Protein AF-A0A4Y8BSD9-F1 (afdb_monomer_lite)

Radius of gyration: 24.15 Å; chains: 1; bounding box: 74×30×68 Å

Foldseek 3Di:
DDDDPPPVPVVPQLLVVVCVLCVQQADNVLSVVCSVLRSPDDPVLSVVLSVDDQQGLVVLVCQAPVCCVVLVLLHCSCVSLVVVVVNVVSVVVCVVVVVVLVCCVVVVVVDVDDPVSVVVSVVVSVVSVVVSVVVSVVSSVSSNVVNSVVSVVSSVVD

pLDDT: mean 84.83, std 15.0, range [38.53, 97.25]

Structure (mmCIF, N/CA/C/O backbone):
data_AF-A0A4Y8BSD9-F1
#
_entry.id   AF-A0A4Y8BSD9-F1
#
loop_
_atom_site.group_PDB
_atom_site.id
_atom_site.type_symbol
_atom_site.label_atom_id
_atom_site.label_alt_id
_atom_site.label_comp_id
_atom_site.label_asym_id
_atom_site.label_entity_id
_atom_site.label_seq_id
_atom_site.pdbx_PDB_ins_code
_atom_site.Cartn_x
_atom_site.Cartn_y
_atom_site.Cartn_z
_atom_site.occupancy
_atom_site.B_iso_or_equiv
_atom_site.auth_seq_id
_atom_site.auth_comp_id
_atom_site.auth_asym_id
_atom_site.auth_atom_id
_atom_site.pdbx_PDB_model_num
ATOM 1 N N . MET A 1 1 ? -47.670 -17.535 34.120 1.00 39.94 1 MET A N 1
ATOM 2 C CA . MET A 1 1 ? -47.357 -18.423 32.985 1.00 39.94 1 MET A CA 1
ATOM 3 C C . MET A 1 1 ? -46.158 -17.813 32.285 1.00 39.94 1 MET A C 1
ATOM 5 O O . MET A 1 1 ? -46.176 -16.619 32.028 1.00 39.94 1 MET A O 1
ATOM 9 N N . SER A 1 2 ? -45.101 -18.616 32.196 1.00 40.16 2 SER A N 1
ATOM 10 C CA . SER A 1 2 ? -43.730 -18.342 31.751 1.00 40.16 2 SER A CA 1
ATOM 11 C C . SER A 1 2 ? -43.532 -17.264 30.681 1.00 40.16 2 SER A C 1
ATOM 13 O O . SER A 1 2 ? -44.251 -17.232 29.687 1.00 40.16 2 SER A O 1
ATOM 15 N N . GLN A 1 3 ? -42.465 -16.481 30.877 1.00 47.44 3 GLN A N 1
ATOM 16 C CA . GLN A 1 3 ? -41.736 -15.721 29.860 1.00 47.44 3 GLN A CA 1
ATOM 17 C C . GLN A 1 3 ? -41.472 -16.573 28.611 1.00 47.44 3 GLN A C 1
ATOM 19 O O . GLN A 1 3 ? -41.098 -17.740 28.754 1.00 47.44 3 GLN A O 1
ATOM 24 N N . ASN A 1 4 ? -41.602 -15.975 27.422 1.00 42.53 4 ASN A N 1
ATOM 25 C CA . ASN A 1 4 ? -40.710 -16.256 26.294 1.00 42.53 4 ASN A CA 1
ATOM 26 C C . ASN A 1 4 ? -40.816 -15.150 25.229 1.00 42.53 4 ASN A C 1
ATOM 28 O O . ASN A 1 4 ? -41.191 -15.401 24.085 1.00 42.53 4 ASN A O 1
ATOM 32 N N . ASP A 1 5 ? -40.482 -13.914 25.608 1.00 43.06 5 ASP A N 1
ATOM 33 C CA . ASP A 1 5 ? -40.008 -12.941 24.621 1.00 43.06 5 ASP A CA 1
ATOM 34 C C . ASP A 1 5 ? -38.578 -13.349 24.255 1.00 43.06 5 ASP A C 1
ATOM 36 O O . ASP A 1 5 ? -37.593 -12.806 24.745 1.00 43.06 5 ASP A O 1
ATOM 40 N N . ASN A 1 6 ? -38.473 -14.363 23.395 1.00 43.88 6 ASN A N 1
ATOM 41 C CA . ASN A 1 6 ? -37.291 -14.581 22.574 1.00 43.88 6 ASN A C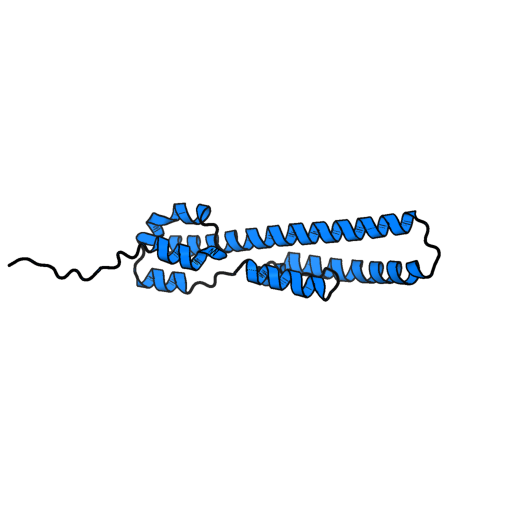A 1
ATOM 42 C C . ASN A 1 6 ? -37.274 -13.491 21.496 1.00 43.88 6 ASN A C 1
ATOM 44 O O . ASN A 1 6 ? -37.358 -13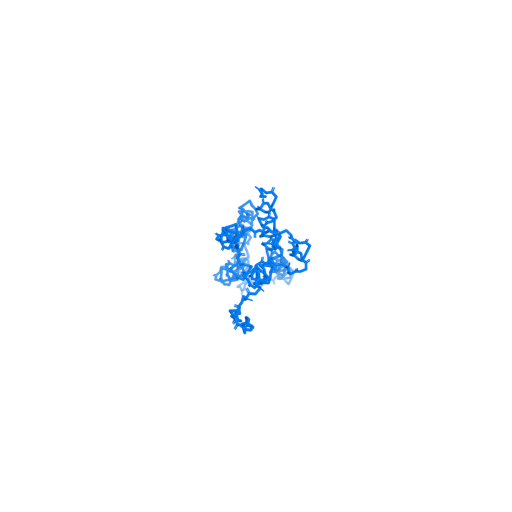.772 20.297 1.00 43.88 6 ASN A O 1
ATOM 48 N N . SER A 1 7 ? -37.145 -12.228 21.915 1.00 39.97 7 SER A N 1
ATOM 49 C CA . SER A 1 7 ? -36.387 -11.309 21.091 1.00 39.97 7 SER A CA 1
ATOM 50 C C . SER A 1 7 ? -35.024 -11.972 20.961 1.00 39.97 7 SER A C 1
ATOM 52 O O . SER A 1 7 ? -34.306 -12.177 21.937 1.00 39.97 7 SER A O 1
ATOM 54 N N . LEU A 1 8 ? -34.720 -12.424 19.750 1.00 38.53 8 LEU A N 1
ATOM 55 C CA . LEU A 1 8 ? -33.370 -12.747 19.340 1.00 38.53 8 LEU A CA 1
ATOM 56 C C . LEU A 1 8 ? -32.552 -11.478 19.589 1.00 38.53 8 LEU A C 1
ATOM 58 O O . LEU A 1 8 ? -32.410 -10.638 18.702 1.00 38.53 8 LEU A O 1
ATOM 62 N N . GLU A 1 9 ? -32.062 -11.295 20.817 1.00 40.34 9 GLU A N 1
ATOM 63 C CA . GLU A 1 9 ? -30.875 -10.509 21.061 1.00 40.34 9 GLU A CA 1
ATOM 64 C C . GLU A 1 9 ? -29.838 -11.182 20.186 1.00 40.34 9 GLU A C 1
ATOM 66 O O . GLU A 1 9 ? -29.287 -12.234 20.510 1.00 40.34 9 GLU A O 1
ATOM 71 N N . PHE A 1 10 ? -29.665 -10.620 18.993 1.00 41.75 10 PHE A N 1
ATOM 72 C CA . PHE A 1 10 ? -28.496 -10.839 18.184 1.00 41.75 10 PHE A CA 1
ATOM 73 C C . PHE A 1 10 ? -27.361 -10.434 19.115 1.00 41.75 10 PHE A C 1
ATOM 75 O O . PHE A 1 10 ? -27.081 -9.245 19.278 1.00 41.75 10 PHE A O 1
ATOM 82 N N . ASN A 1 11 ? -26.819 -11.411 19.845 1.00 48.75 11 ASN A N 1
ATOM 83 C CA . ASN A 1 11 ? -25.679 -11.249 20.721 1.00 48.75 11 ASN A CA 1
ATOM 84 C C . ASN A 1 11 ? -24.533 -10.956 19.767 1.00 48.75 11 ASN A C 1
ATOM 86 O O . ASN A 1 11 ? -23.888 -11.854 19.231 1.00 48.75 11 ASN A O 1
ATOM 90 N N . THR A 1 12 ? -24.461 -9.689 19.375 1.00 62.28 12 THR A N 1
ATOM 91 C CA . THR A 1 12 ? -23.616 -9.240 18.293 1.00 62.28 12 THR A CA 1
ATOM 92 C C . THR A 1 12 ? -22.254 -9.193 18.937 1.00 62.28 12 THR A C 1
ATOM 94 O O . THR A 1 12 ? -21.954 -8.249 19.665 1.00 62.28 12 THR A O 1
ATOM 97 N N . ASP A 1 13 ? -21.473 -10.253 18.752 1.00 87.38 13 ASP A N 1
ATOM 98 C CA . ASP A 1 13 ? -20.066 -10.243 19.112 1.00 87.38 13 ASP A CA 1
ATOM 99 C C . ASP A 1 13 ? -19.453 -9.076 18.318 1.00 87.38 13 ASP A C 1
ATOM 101 O O . ASP A 1 13 ? -19.325 -9.129 17.091 1.00 87.38 13 ASP A O 1
ATOM 105 N N . PHE A 1 14 ? -19.211 -7.941 18.986 1.00 92.44 14 PHE A N 1
ATOM 106 C CA . PHE A 1 14 ? -18.735 -6.726 18.324 1.00 92.44 14 PHE A CA 1
ATOM 107 C C . PHE A 1 14 ? -17.404 -6.980 17.626 1.00 92.44 14 PHE A C 1
ATOM 109 O O . PHE A 1 14 ? -17.121 -6.366 16.597 1.00 92.44 14 PHE A O 1
ATOM 116 N N . PHE A 1 15 ? -16.615 -7.921 18.139 1.00 94.00 15 PHE A N 1
ATOM 117 C CA . PHE A 1 15 ? -15.425 -8.407 17.475 1.00 94.00 15 PHE A CA 1
ATOM 118 C C . PHE A 1 15 ? -15.735 -8.987 16.099 1.00 94.00 15 PHE A C 1
ATOM 120 O O . PHE A 1 15 ? -15.063 -8.609 15.145 1.00 94.00 15 PHE A O 1
ATOM 127 N N . ASP A 1 16 ? -16.755 -9.834 15.962 1.00 93.44 16 ASP A N 1
ATOM 128 C CA . ASP A 1 16 ? -17.118 -10.431 14.673 1.00 93.44 16 ASP A CA 1
ATOM 129 C C . ASP A 1 16 ? -17.581 -9.356 13.684 1.00 93.44 16 ASP A C 1
ATOM 131 O O . ASP A 1 16 ? -17.174 -9.357 12.520 1.00 93.44 16 ASP A O 1
ATOM 135 N N . LEU A 1 17 ? -18.353 -8.372 14.156 1.00 93.69 17 LEU A N 1
ATOM 136 C CA . LEU A 1 17 ? -18.757 -7.221 13.346 1.00 93.69 17 LEU A CA 1
ATOM 137 C C . LEU A 1 17 ? -17.540 -6.431 12.835 1.00 93.69 17 LEU A C 1
ATOM 139 O O . LEU A 1 17 ? -17.442 -6.126 11.643 1.00 93.69 17 LEU A O 1
ATOM 143 N N . VAL A 1 18 ? -16.596 -6.112 13.724 1.00 94.38 18 VAL A N 1
ATOM 144 C CA . VAL A 1 18 ? -15.369 -5.384 13.370 1.00 94.38 18 VAL A CA 1
ATOM 145 C C . VAL A 1 18 ? -14.469 -6.228 12.466 1.00 94.38 18 VAL A C 1
ATOM 147 O O . VAL A 1 18 ? -13.898 -5.698 11.512 1.00 94.38 18 VAL A O 1
ATOM 150 N N . ALA A 1 19 ? -14.367 -7.534 12.708 1.00 94.25 19 ALA A N 1
ATOM 151 C CA . ALA A 1 19 ? -13.589 -8.463 11.897 1.00 94.25 19 ALA A CA 1
ATOM 152 C C . ALA A 1 19 ? -14.130 -8.538 10.466 1.00 94.25 19 ALA A C 1
ATOM 154 O O . ALA A 1 19 ? -13.352 -8.429 9.521 1.00 94.25 19 ALA A O 1
ATOM 155 N N . VAL A 1 20 ? -15.452 -8.624 10.285 1.00 93.69 20 VAL A N 1
ATOM 156 C CA . VAL A 1 20 ? -16.086 -8.580 8.958 1.00 93.69 20 VAL A CA 1
ATOM 157 C C . VAL A 1 20 ? -15.846 -7.228 8.283 1.00 93.69 20 VAL A C 1
ATOM 159 O O . VAL A 1 20 ? -15.448 -7.178 7.121 1.00 93.69 20 VAL A O 1
ATOM 162 N N . PHE A 1 21 ? -16.013 -6.120 9.009 1.00 94.12 21 PHE A N 1
ATOM 163 C CA . PHE A 1 21 ? -15.811 -4.772 8.465 1.00 94.12 21 PHE A CA 1
ATOM 164 C C . PHE A 1 21 ? -14.356 -4.471 8.056 1.00 94.12 21 PHE A C 1
ATOM 166 O O . PHE A 1 21 ? -14.101 -3.628 7.181 1.00 94.12 21 PHE A O 1
ATOM 173 N N . THR A 1 22 ? -13.393 -5.129 8.705 1.00 95.25 22 THR A N 1
ATOM 174 C CA . THR A 1 22 ? -11.952 -4.921 8.501 1.00 95.25 22 THR A CA 1
ATOM 175 C C . THR A 1 22 ? -11.253 -6.090 7.811 1.00 95.25 22 THR A C 1
ATOM 177 O O . THR A 1 22 ? -10.035 -6.037 7.654 1.00 95.25 22 THR A O 1
ATOM 180 N N . TYR A 1 23 ? -11.994 -7.097 7.339 1.00 93.19 23 TYR A N 1
ATOM 181 C CA . TYR A 1 23 ? -11.459 -8.344 6.781 1.00 93.19 23 TYR A CA 1
ATOM 182 C C . TYR A 1 23 ? -10.402 -8.128 5.685 1.00 93.19 23 TYR A C 1
ATOM 184 O O . TYR A 1 23 ? -9.341 -8.752 5.679 1.00 93.19 23 TYR A O 1
ATOM 192 N N . ASP A 1 24 ? -10.656 -7.200 4.764 1.00 94.06 24 ASP A N 1
ATOM 193 C CA . ASP A 1 24 ? -9.744 -6.860 3.673 1.00 94.06 24 ASP A CA 1
ATOM 194 C C . ASP A 1 24 ? -8.683 -5.817 4.072 1.00 94.06 24 ASP A C 1
ATOM 196 O O . ASP A 1 24 ? -7.714 -5.600 3.342 1.00 94.06 24 ASP A O 1
ATOM 200 N N . LYS A 1 25 ? -8.830 -5.186 5.242 1.00 95.25 25 LYS A N 1
ATOM 201 C CA . LYS A 1 25 ? -8.075 -3.999 5.680 1.00 95.25 25 LYS A CA 1
ATOM 202 C C . LYS A 1 25 ? -7.066 -4.289 6.784 1.00 95.25 25 LYS A C 1
ATOM 204 O O . LYS A 1 25 ? -6.094 -3.546 6.893 1.00 95.25 25 LYS A O 1
ATOM 209 N N . ILE A 1 26 ? -7.282 -5.320 7.595 1.00 95.81 26 ILE A N 1
ATOM 210 C CA . ILE A 1 26 ? -6.449 -5.716 8.739 1.00 95.81 26 ILE A CA 1
ATOM 211 C C . ILE A 1 26 ? -6.176 -7.224 8.641 1.00 95.81 26 ILE A C 1
ATOM 213 O O . ILE A 1 26 ? -6.929 -7.970 8.023 1.00 95.81 26 ILE A O 1
ATOM 217 N N . ASP A 1 27 ? -5.050 -7.686 9.183 1.00 93.25 27 ASP A N 1
ATOM 218 C CA . ASP A 1 27 ? -4.808 -9.122 9.343 1.00 93.25 27 ASP A CA 1
ATOM 219 C C . ASP A 1 27 ? -5.583 -9.639 10.561 1.00 93.25 27 ASP A C 1
ATOM 221 O O . ASP A 1 27 ? -5.378 -9.157 11.677 1.00 93.25 27 ASP A O 1
ATOM 225 N N . PHE A 1 28 ? -6.461 -10.619 10.348 1.00 89.81 28 PHE A N 1
ATOM 226 C CA . PHE A 1 28 ? -7.293 -11.199 11.400 1.00 89.81 28 PHE A CA 1
ATOM 227 C C . PHE A 1 28 ? -6.471 -11.712 12.591 1.00 89.81 28 PHE A C 1
ATOM 229 O O . PHE A 1 28 ? -6.853 -11.499 13.742 1.00 89.81 28 PHE A O 1
ATOM 236 N N . ASN A 1 29 ? -5.302 -12.308 12.337 1.00 92.25 29 ASN A N 1
ATOM 237 C CA . ASN A 1 29 ? -4.434 -12.823 13.398 1.00 92.25 29 ASN A CA 1
ATOM 238 C C . ASN A 1 29 ? -3.900 -11.699 14.293 1.00 92.25 29 ASN A C 1
ATOM 240 O O . ASN A 1 29 ? -3.686 -11.899 15.485 1.00 92.25 29 ASN A O 1
ATOM 244 N N . LEU A 1 30 ? -3.704 -10.509 13.720 1.00 92.75 30 LEU A N 1
ATOM 245 C CA . LEU A 1 30 ? -3.258 -9.329 14.455 1.00 92.75 30 LEU A CA 1
ATOM 246 C C . LEU A 1 30 ? -4.414 -8.600 15.155 1.00 92.75 30 LEU A C 1
ATOM 248 O O . LEU A 1 30 ? -4.172 -7.851 16.097 1.00 92.75 30 LEU A O 1
ATOM 252 N N . LEU A 1 31 ? -5.655 -8.812 14.709 1.00 94.00 31 LEU A N 1
ATOM 253 C CA . LEU A 1 31 ? -6.858 -8.263 15.335 1.00 94.00 31 LEU A CA 1
ATOM 254 C C . LEU A 1 31 ? -7.283 -9.071 16.570 1.00 94.00 31 LEU A C 1
ATOM 256 O O . LEU A 1 31 ? -7.741 -8.493 17.554 1.00 94.00 31 LEU A O 1
ATOM 260 N N . PHE A 1 32 ? -7.108 -10.396 16.535 1.00 91.88 32 PHE A N 1
ATOM 261 C CA . PHE A 1 32 ? -7.561 -11.327 17.575 1.00 91.88 32 PHE A CA 1
ATOM 262 C C . PHE A 1 32 ? -7.164 -10.956 19.020 1.00 91.88 32 PHE A C 1
ATOM 264 O O . PHE A 1 32 ? -8.026 -11.044 19.898 1.00 91.88 32 PHE A O 1
ATOM 271 N N . PRO A 1 33 ? -5.937 -10.469 19.309 1.00 94.31 33 PRO A N 1
ATOM 272 C CA . PRO A 1 33 ? -5.550 -10.051 20.660 1.00 94.31 33 PRO A CA 1
ATOM 273 C C . PRO A 1 33 ? -6.443 -8.957 21.267 1.00 94.31 33 PRO A C 1
ATOM 275 O O . PRO A 1 33 ? -6.543 -8.847 22.487 1.00 94.31 33 PRO A O 1
ATOM 278 N N . TYR A 1 34 ? -7.125 -8.169 20.432 1.00 94.75 34 TYR A N 1
ATOM 279 C CA . TYR A 1 34 ? -7.982 -7.061 20.855 1.00 94.75 34 TYR A CA 1
ATOM 280 C C . TYR A 1 34 ? -9.453 -7.461 21.033 1.00 94.75 34 TYR A C 1
ATOM 282 O O . TYR A 1 34 ? -10.283 -6.600 21.327 1.00 94.75 34 TYR A O 1
ATOM 290 N N . LYS A 1 35 ? -9.794 -8.755 20.912 1.00 93.94 35 LYS A N 1
ATOM 291 C CA . LYS A 1 35 ? -11.176 -9.255 21.011 1.00 93.94 35 LYS A CA 1
ATOM 292 C C . LYS A 1 35 ? -11.911 -8.756 22.255 1.00 93.94 35 LYS A C 1
ATOM 294 O O . LYS A 1 35 ? -13.000 -8.199 22.149 1.00 93.94 35 LYS A O 1
ATOM 299 N N . PHE A 1 36 ? -11.303 -8.915 23.428 1.00 92.62 36 PHE A N 1
ATOM 300 C CA . PHE A 1 36 ? -11.929 -8.513 24.689 1.00 92.62 36 PHE A CA 1
ATOM 301 C C . PHE A 1 36 ? -12.136 -6.999 24.791 1.00 92.62 36 PHE A C 1
ATOM 303 O O . PHE A 1 36 ? -13.177 -6.565 25.274 1.00 92.62 36 PHE A O 1
ATOM 310 N N . GLN A 1 37 ? -11.184 -6.200 24.298 1.00 94.19 37 GLN A N 1
ATOM 311 C CA . GLN A 1 37 ? -11.299 -4.739 24.307 1.00 94.19 37 GLN A CA 1
ATOM 312 C C . GLN A 1 37 ? -12.427 -4.270 23.386 1.00 94.19 37 GLN A C 1
ATOM 314 O O . GLN A 1 37 ? -13.218 -3.422 23.779 1.00 94.19 37 GLN A O 1
ATOM 319 N N . ILE A 1 38 ? -12.542 -4.864 22.194 1.00 93.94 38 ILE A N 1
ATOM 320 C CA . ILE A 1 38 ? -13.602 -4.541 21.231 1.00 93.94 38 ILE A CA 1
ATOM 321 C C . ILE A 1 38 ? -14.980 -4.909 21.796 1.00 93.94 38 ILE A C 1
ATOM 323 O O . ILE A 1 38 ? -15.907 -4.108 21.712 1.00 93.94 38 ILE A O 1
ATOM 327 N N . ASN A 1 39 ? -15.112 -6.075 22.429 1.00 94.06 39 ASN A N 1
ATOM 328 C CA . ASN A 1 39 ? -16.382 -6.516 23.015 1.00 94.06 39 ASN A CA 1
ATOM 329 C C . ASN A 1 39 ? -16.791 -5.744 24.270 1.00 94.06 39 ASN A C 1
ATOM 331 O O . ASN A 1 39 ? -17.973 -5.705 24.599 1.00 94.06 39 ASN A O 1
ATOM 335 N N . ALA A 1 40 ? -15.839 -5.111 24.954 1.00 92.50 40 ALA A N 1
ATOM 336 C CA . ALA A 1 40 ? -16.117 -4.236 26.086 1.00 92.50 40 ALA A CA 1
ATOM 337 C C . ALA A 1 40 ? -16.584 -2.826 25.667 1.00 92.50 40 ALA A C 1
ATOM 339 O O . ALA A 1 40 ? -16.994 -2.040 26.523 1.00 92.50 40 ALA A O 1
ATOM 340 N N . LEU A 1 41 ? -16.525 -2.473 24.375 1.00 92.38 41 LEU A N 1
ATOM 341 C CA . LEU A 1 41 ? -16.949 -1.156 23.896 1.00 92.38 41 LEU A CA 1
ATOM 342 C C . LEU A 1 41 ? -18.469 -0.972 23.981 1.00 92.38 41 LEU A C 1
ATOM 344 O O . LEU A 1 41 ? -19.256 -1.885 23.744 1.00 92.38 41 LEU A O 1
ATOM 348 N N . SER A 1 42 ? -18.899 0.267 24.232 1.00 92.69 42 SER A N 1
ATOM 349 C CA . SER A 1 42 ? -20.305 0.644 24.086 1.00 92.69 42 SER A CA 1
ATOM 350 C C . SER A 1 42 ? -20.716 0.700 22.607 1.00 92.69 42 SER A C 1
ATOM 352 O O . SER A 1 42 ? -19.892 0.961 21.726 1.00 92.69 42 SER A O 1
ATOM 354 N N . LYS A 1 43 ? -22.018 0.542 22.327 1.00 91.75 43 LYS A N 1
ATOM 355 C CA . LYS A 1 43 ? -22.589 0.651 20.966 1.00 91.75 43 LYS A CA 1
ATOM 356 C C . LYS A 1 43 ? -22.179 1.948 20.253 1.00 91.75 43 LYS A C 1
ATOM 358 O O . LYS A 1 43 ? -21.862 1.940 19.067 1.00 91.75 43 LYS A O 1
ATOM 363 N N . GLU A 1 44 ? -22.137 3.062 20.982 1.00 92.88 44 GLU A N 1
ATOM 364 C CA . GLU A 1 44 ? -21.714 4.361 20.448 1.00 92.88 44 GLU A CA 1
ATOM 365 C C . GLU A 1 44 ? -20.242 4.364 20.018 1.00 92.88 44 GLU A C 1
ATOM 367 O O . GLU A 1 44 ? -19.912 4.877 18.946 1.00 92.88 44 GLU A O 1
ATOM 372 N N . LYS A 1 45 ? -19.352 3.769 20.826 1.00 93.50 45 LYS A N 1
ATOM 373 C CA . LYS A 1 45 ? -17.924 3.657 20.502 1.00 93.50 45 LYS A CA 1
ATOM 374 C C . LYS A 1 45 ? -17.697 2.722 19.314 1.00 93.50 45 LYS A C 1
ATOM 376 O O . LYS A 1 45 ? -16.891 3.054 18.451 1.00 93.50 45 LYS A O 1
ATOM 381 N N . ILE A 1 46 ? -18.445 1.622 19.212 1.00 94.06 46 ILE A N 1
ATOM 382 C CA . ILE A 1 46 ? -18.410 0.739 18.036 1.00 94.06 46 ILE A CA 1
ATOM 383 C C . ILE A 1 46 ? -18.794 1.495 16.768 1.00 94.06 46 ILE A C 1
ATOM 385 O O . ILE A 1 46 ? -18.056 1.448 15.788 1.00 94.06 46 ILE A O 1
ATOM 389 N N . ASN A 1 47 ? -19.879 2.270 16.793 1.00 93.31 47 ASN A N 1
ATOM 390 C CA . ASN A 1 47 ? -20.265 3.074 15.634 1.00 93.31 47 ASN A CA 1
ATOM 391 C C . ASN A 1 47 ? -19.162 4.064 15.232 1.00 93.31 47 ASN A C 1
ATOM 393 O O . ASN A 1 47 ? -18.879 4.216 14.048 1.00 93.31 47 ASN A O 1
ATOM 397 N N . ARG A 1 48 ? -18.481 4.695 16.199 1.00 94.75 48 ARG A N 1
ATOM 398 C CA . ARG A 1 48 ? -17.330 5.573 15.915 1.00 94.75 48 ARG A CA 1
ATOM 399 C C . ARG A 1 48 ? -16.143 4.815 15.322 1.00 94.75 48 ARG A C 1
ATOM 401 O O . ARG A 1 48 ? -15.507 5.331 14.409 1.00 94.75 48 ARG A O 1
ATOM 408 N N . LEU A 1 49 ? -15.867 3.601 15.799 1.00 94.94 49 LEU A N 1
ATOM 409 C CA . LEU A 1 49 ? -14.817 2.736 15.258 1.00 94.94 49 LEU A CA 1
ATOM 410 C C . LEU A 1 49 ? -15.103 2.372 13.796 1.00 94.94 49 LEU A C 1
ATOM 412 O O . LEU A 1 49 ? -14.212 2.462 12.956 1.00 94.94 49 LEU A O 1
ATOM 416 N N . LEU A 1 50 ? -16.350 2.021 13.472 1.00 93.31 50 LEU A N 1
ATOM 417 C CA . LEU A 1 50 ? -16.774 1.697 12.103 1.00 93.31 50 LEU A CA 1
ATOM 418 C C . LEU A 1 50 ? -16.713 2.906 11.152 1.00 93.31 50 LEU A C 1
ATOM 420 O O . LEU A 1 50 ? -16.629 2.728 9.939 1.00 93.31 50 LEU A O 1
ATOM 424 N N . LEU A 1 51 ? -16.716 4.128 11.688 1.00 94.75 51 LEU A N 1
ATOM 425 C CA . LEU A 1 51 ? -16.536 5.366 10.925 1.00 94.75 51 LEU A CA 1
ATOM 426 C C . LEU A 1 51 ? -15.060 5.750 10.719 1.00 94.75 51 LEU A C 1
ATOM 428 O O . LEU A 1 51 ? -14.784 6.726 10.019 1.00 94.75 51 LEU A O 1
ATOM 432 N N . LEU A 1 52 ? -14.103 5.016 11.302 1.00 94.56 52 LEU A N 1
ATOM 433 C CA . LEU A 1 52 ? -12.683 5.272 11.070 1.00 94.56 52 LEU A CA 1
ATOM 434 C C . LEU A 1 52 ? -12.312 5.026 9.603 1.00 94.56 52 LEU A C 1
ATOM 436 O O . LEU A 1 52 ? -12.679 4.022 8.990 1.00 94.56 52 LEU A O 1
ATOM 440 N N . ASP A 1 53 ? -11.500 5.932 9.061 1.00 93.38 53 ASP A N 1
ATOM 441 C CA . ASP A 1 53 ? -10.984 5.824 7.700 1.00 93.38 53 ASP A CA 1
ATOM 442 C C . ASP A 1 53 ? -9.860 4.777 7.621 1.00 93.38 53 ASP A C 1
ATOM 444 O O . ASP A 1 53 ? -8.666 5.070 7.793 1.00 93.38 53 ASP A O 1
ATOM 448 N N . PHE A 1 54 ? -10.255 3.524 7.399 1.00 95.25 54 PHE A N 1
ATOM 449 C CA . PHE A 1 54 ? -9.350 2.420 7.104 1.00 95.25 54 PHE A CA 1
ATOM 450 C C . PHE A 1 54 ? -9.073 2.339 5.604 1.00 95.25 54 PHE A C 1
ATOM 452 O O . PHE A 1 54 ? -9.982 2.202 4.782 1.00 95.25 54 PHE A O 1
ATOM 459 N N . LYS A 1 55 ? -7.790 2.356 5.241 1.00 95.44 55 LYS A N 1
ATOM 460 C CA . LYS A 1 55 ? -7.365 2.237 3.843 1.00 95.44 55 LYS A CA 1
ATOM 461 C C . LYS A 1 55 ? -7.471 0.789 3.377 1.00 95.44 55 LYS A C 1
ATOM 463 O O . LYS A 1 55 ? -7.195 -0.127 4.142 1.00 95.44 55 LYS A O 1
ATOM 468 N N . THR A 1 56 ? -7.795 0.565 2.110 1.00 95.12 56 THR A N 1
ATOM 469 C CA . THR A 1 56 ? -7.878 -0.795 1.561 1.00 95.12 56 THR A CA 1
ATOM 470 C C . THR A 1 56 ? -6.592 -1.136 0.797 1.00 95.12 56 THR A C 1
ATOM 472 O O . THR A 1 56 ? -6.260 -0.421 -0.153 1.00 95.12 56 THR A O 1
ATOM 475 N N . PRO A 1 57 ? -5.886 -2.233 1.131 1.00 95.25 57 PRO A N 1
ATOM 476 C CA . PRO A 1 57 ? -4.719 -2.704 0.381 1.00 95.25 57 PRO A CA 1
ATOM 477 C C . PRO A 1 57 ? -4.995 -2.909 -1.116 1.00 95.25 57 PRO A C 1
ATOM 479 O O . PRO A 1 57 ? -4.190 -2.504 -1.949 1.00 95.25 57 PRO A O 1
ATOM 482 N N . LEU A 1 58 ? -6.174 -3.433 -1.476 1.00 94.69 58 LEU A N 1
ATOM 483 C CA . LEU A 1 58 ? -6.595 -3.588 -2.873 1.00 94.69 58 LEU A CA 1
ATOM 484 C C . LEU A 1 58 ? -6.667 -2.253 -3.626 1.00 94.69 58 LEU A C 1
ATOM 486 O O . LEU A 1 58 ? -6.232 -2.171 -4.770 1.00 94.69 58 LEU A O 1
ATOM 490 N N . LYS A 1 59 ? -7.166 -1.184 -2.990 1.00 94.38 59 LYS A N 1
ATOM 491 C CA . LYS A 1 59 ? -7.163 0.148 -3.613 1.00 94.38 59 LYS A CA 1
ATOM 492 C C . LYS A 1 59 ? -5.727 0.594 -3.877 1.00 94.38 59 LYS A C 1
ATOM 494 O O . LYS A 1 59 ? -5.436 1.024 -4.985 1.00 94.38 59 LYS A O 1
ATOM 499 N N . ALA A 1 60 ? -4.826 0.430 -2.909 1.00 94.44 60 ALA A N 1
ATOM 500 C CA . ALA A 1 60 ? -3.407 0.749 -3.087 1.00 94.44 60 ALA A CA 1
ATOM 501 C C . ALA A 1 60 ? -2.775 -0.018 -4.251 1.00 94.44 60 ALA A C 1
ATOM 503 O O . ALA A 1 60 ? -2.024 0.554 -5.031 1.00 94.44 60 ALA A O 1
ATOM 504 N N . PHE A 1 61 ? -3.126 -1.296 -4.385 1.00 94.38 61 PHE A N 1
ATOM 505 C CA . PHE A 1 61 ? -2.679 -2.147 -5.477 1.00 94.38 61 PHE A CA 1
ATOM 506 C C . PHE A 1 61 ? -3.167 -1.644 -6.842 1.00 94.38 61 PHE A C 1
ATOM 508 O O . PHE A 1 61 ? -2.367 -1.534 -7.766 1.00 94.38 61 PHE A O 1
ATOM 515 N N . VAL A 1 62 ? -4.439 -1.245 -6.962 1.00 94.69 62 VAL A N 1
ATOM 516 C CA . VAL A 1 62 ? -4.981 -0.633 -8.192 1.00 94.69 62 VAL A CA 1
ATOM 517 C C . VAL A 1 62 ? -4.275 0.690 -8.512 1.00 94.69 62 VAL A C 1
ATOM 519 O O . VAL A 1 62 ? -3.862 0.903 -9.652 1.00 94.69 62 VAL A O 1
ATOM 522 N N . TRP A 1 63 ? -4.058 1.541 -7.501 1.00 92.31 63 TRP A N 1
ATOM 523 C CA . TRP A 1 63 ? -3.261 2.773 -7.611 1.00 92.31 63 TRP A CA 1
ATOM 524 C C . TRP A 1 63 ? -1.790 2.513 -7.961 1.00 92.31 63 TRP A C 1
ATOM 526 O O . TRP A 1 63 ? -1.095 3.403 -8.440 1.00 92.31 63 TRP A O 1
ATOM 536 N N . GLY A 1 64 ? -1.302 1.302 -7.731 1.00 92.75 64 GLY A N 1
ATOM 537 C CA . GLY A 1 64 ? 0.026 0.863 -8.113 1.00 92.75 64 GLY A CA 1
ATOM 538 C C . GLY A 1 64 ? 0.104 0.390 -9.559 1.00 92.75 64 GLY A C 1
ATOM 539 O O . GLY A 1 64 ? 0.875 0.930 -10.349 1.00 92.75 64 GLY A O 1
ATOM 540 N N . ILE A 1 65 ? -0.702 -0.618 -9.896 1.00 92.44 65 ILE A N 1
ATOM 541 C CA . ILE A 1 65 ? -0.629 -1.336 -11.172 1.00 92.44 65 ILE A CA 1
ATOM 542 C C . ILE A 1 65 ? -1.116 -0.500 -12.345 1.00 92.44 65 ILE A C 1
ATOM 544 O O . ILE A 1 65 ? -0.465 -0.511 -13.386 1.00 92.44 65 ILE A O 1
ATOM 548 N N . VAL A 1 66 ? -2.242 0.209 -12.211 1.00 93.38 66 VAL A N 1
ATOM 549 C CA . VAL A 1 66 ? -2.815 0.940 -13.352 1.00 93.38 66 VAL A CA 1
ATOM 550 C C . VAL A 1 66 ? -1.839 2.011 -13.856 1.00 93.38 66 VAL A C 1
ATOM 552 O O . VAL A 1 66 ? -1.543 2.014 -15.052 1.00 93.38 66 VAL A O 1
ATOM 555 N N . PRO A 1 67 ? -1.244 2.856 -12.990 1.00 91.12 67 PRO A N 1
ATOM 556 C CA . PRO A 1 67 ? -0.195 3.774 -13.422 1.00 91.12 67 PRO A CA 1
ATOM 557 C C . PRO A 1 67 ? 1.054 3.049 -13.924 1.00 91.12 67 PRO A C 1
ATOM 559 O O . PRO A 1 67 ? 1.595 3.442 -14.952 1.00 91.12 67 PRO A O 1
ATOM 562 N N . ALA A 1 68 ? 1.475 1.958 -13.273 1.00 90.06 68 ALA A N 1
ATOM 563 C CA . ALA A 1 68 ? 2.674 1.235 -13.693 1.00 90.06 68 ALA A CA 1
ATOM 564 C C . ALA A 1 68 ? 2.528 0.657 -15.106 1.00 90.06 68 ALA A C 1
ATOM 566 O O . ALA A 1 68 ? 3.493 0.645 -15.866 1.00 90.06 68 ALA A O 1
ATOM 567 N N . PHE A 1 69 ? 1.326 0.226 -15.483 1.00 87.88 69 PHE A N 1
ATOM 568 C CA . PHE A 1 69 ? 1.033 -0.234 -16.834 1.00 87.88 69 PHE A CA 1
ATOM 569 C C . PHE A 1 69 ? 1.033 0.916 -17.854 1.00 87.88 69 PHE A C 1
ATOM 571 O O . PHE A 1 69 ? 1.624 0.783 -18.921 1.00 87.88 69 PHE A O 1
ATOM 578 N N . LEU A 1 70 ? 0.416 2.056 -17.525 1.00 89.50 70 LEU A N 1
ATOM 579 C CA . LEU A 1 70 ? 0.308 3.210 -18.433 1.00 89.50 70 LEU A CA 1
ATOM 580 C C . LEU A 1 70 ? 1.626 3.980 -18.609 1.00 89.50 70 LEU A C 1
ATOM 582 O O . LEU A 1 70 ? 1.858 4.584 -19.652 1.00 89.50 70 LEU A O 1
ATOM 586 N N . PHE A 1 71 ? 2.484 3.963 -17.591 1.00 88.31 71 PHE A N 1
ATOM 587 C CA . PHE A 1 71 ? 3.694 4.777 -17.498 1.00 88.31 71 PHE A CA 1
ATOM 588 C C . PHE A 1 71 ? 4.937 3.910 -17.257 1.00 88.31 71 PHE A C 1
ATOM 590 O O . PHE A 1 71 ? 5.791 4.261 -16.449 1.00 88.31 71 PHE A O 1
ATOM 597 N N . PHE A 1 72 ? 5.041 2.753 -17.917 1.00 83.69 72 PHE A N 1
ATOM 598 C CA . PHE A 1 72 ? 6.264 1.933 -17.959 1.00 83.69 72 PHE A CA 1
ATOM 599 C C . PHE A 1 72 ? 6.947 1.739 -16.588 1.00 83.69 72 PHE A C 1
ATOM 601 O O . PHE A 1 72 ? 8.127 2.038 -16.403 1.00 83.69 72 PHE A O 1
ATOM 608 N N . GLY A 1 73 ? 6.188 1.282 -15.594 1.00 83.00 73 GLY A N 1
ATOM 609 C CA . GLY A 1 73 ? 6.686 0.982 -14.251 1.00 83.00 73 GLY A CA 1
ATOM 610 C C . GLY A 1 73 ? 6.567 2.109 -13.219 1.00 83.00 73 GLY A C 1
ATOM 611 O O . GLY A 1 73 ? 7.018 1.916 -12.090 1.00 83.00 73 GLY A O 1
ATOM 612 N N . LEU A 1 74 ? 5.954 3.255 -13.539 1.00 89.38 74 LEU A N 1
ATOM 613 C CA . LEU A 1 74 ? 5.651 4.283 -12.535 1.00 89.38 74 LEU A CA 1
ATOM 614 C C . LEU A 1 74 ? 4.444 3.880 -11.680 1.00 89.38 74 LEU A C 1
ATOM 616 O O . LEU A 1 74 ? 3.310 3.936 -12.142 1.00 89.38 74 LEU A O 1
ATOM 620 N N . SER A 1 75 ? 4.662 3.526 -10.415 1.00 90.44 75 SER A N 1
ATOM 621 C CA . SER A 1 75 ? 3.588 3.152 -9.490 1.00 90.44 75 SER A CA 1
ATOM 622 C C . SER A 1 75 ? 3.226 4.288 -8.519 1.00 90.44 75 SER A C 1
ATOM 624 O O . SER A 1 75 ? 4.101 5.025 -8.061 1.00 90.44 75 SER A O 1
ATOM 626 N N . LEU A 1 76 ? 1.935 4.441 -8.182 1.00 91.25 76 LEU A N 1
ATOM 627 C CA . LEU A 1 76 ? 1.444 5.476 -7.246 1.00 91.25 76 LEU A CA 1
ATOM 628 C C . LEU A 1 76 ? 0.917 4.903 -5.915 1.00 91.25 76 LEU A C 1
ATOM 630 O O . LEU A 1 76 ? 0.314 5.612 -5.105 1.00 91.25 76 LEU A O 1
ATOM 634 N N . ASP A 1 77 ? 1.179 3.627 -5.645 1.00 92.38 77 ASP A N 1
ATOM 635 C CA . ASP A 1 77 ? 0.749 2.889 -4.451 1.00 92.38 77 ASP A CA 1
ATOM 636 C C . ASP A 1 77 ? 1.236 3.530 -3.134 1.00 92.38 77 ASP A C 1
ATOM 638 O O . ASP A 1 77 ? 0.486 3.605 -2.154 1.00 92.38 77 ASP A O 1
ATOM 642 N N . ARG A 1 78 ? 2.453 4.092 -3.117 1.00 91.81 78 ARG A N 1
ATOM 643 C CA . ARG A 1 78 ? 3.020 4.806 -1.955 1.00 91.81 78 ARG A CA 1
ATOM 644 C C . ARG A 1 78 ? 2.269 6.091 -1.613 1.00 91.81 78 ARG A C 1
ATOM 646 O O . ARG A 1 78 ? 2.057 6.380 -0.431 1.00 91.81 78 ARG A O 1
ATOM 653 N N . PHE A 1 79 ? 1.801 6.823 -2.624 1.00 92.38 79 PHE A N 1
ATOM 654 C CA . PHE A 1 79 ? 0.988 8.021 -2.415 1.00 92.38 79 PHE A CA 1
ATOM 655 C C . PHE A 1 79 ? -0.365 7.666 -1.800 1.00 92.38 79 PHE A C 1
ATOM 657 O O . PHE A 1 79 ? -0.790 8.327 -0.852 1.00 92.38 79 PHE A O 1
ATOM 664 N N . TYR A 1 80 ? -0.993 6.572 -2.252 1.00 92.88 80 TYR A N 1
ATOM 665 C CA . TYR A 1 80 ? -2.222 6.070 -1.635 1.00 92.88 80 TYR A CA 1
ATOM 666 C C . TYR A 1 80 ? -1.998 5.671 -0.172 1.00 92.88 80 TYR A C 1
ATOM 668 O O . TYR A 1 80 ? -2.761 6.081 0.710 1.00 92.88 80 TYR A O 1
ATOM 676 N N . LYS A 1 81 ? -0.925 4.920 0.124 1.00 93.44 81 LYS A N 1
ATOM 677 C CA . LYS A 1 81 ? -0.558 4.577 1.508 1.00 93.44 81 LYS A CA 1
ATOM 678 C C . LYS A 1 81 ? -0.339 5.830 2.366 1.00 93.44 81 LYS A C 1
ATOM 680 O O . LYS A 1 81 ? -0.769 5.857 3.517 1.00 93.44 81 LYS A O 1
ATOM 685 N N . GLY A 1 82 ? 0.196 6.903 1.785 1.00 91.62 82 GLY A N 1
ATOM 686 C CA . GLY A 1 82 ? 0.496 8.173 2.458 1.00 91.62 82 GLY A CA 1
ATOM 687 C C . GLY A 1 82 ? 1.982 8.357 2.780 1.00 91.62 82 GLY A C 1
ATOM 688 O O . GLY A 1 82 ? 2.349 9.318 3.452 1.00 91.62 82 GLY A O 1
ATOM 689 N N . ASP A 1 83 ? 2.833 7.463 2.281 1.00 91.75 83 ASP A N 1
ATOM 690 C CA . ASP A 1 83 ? 4.288 7.522 2.404 1.00 91.75 83 ASP A CA 1
ATOM 691 C C . ASP A 1 83 ? 4.855 8.443 1.311 1.00 91.75 83 ASP A C 1
ATOM 693 O O . ASP A 1 83 ? 5.323 8.007 0.256 1.00 91.75 83 ASP A O 1
ATOM 697 N N . LYS A 1 84 ? 4.705 9.755 1.534 1.00 90.75 84 LYS A N 1
ATOM 698 C CA . LYS A 1 84 ? 5.007 10.789 0.531 1.00 90.75 84 LYS A CA 1
ATOM 699 C C . LYS A 1 84 ? 6.489 10.834 0.167 1.00 90.75 84 LYS A C 1
ATOM 701 O O . LYS A 1 84 ? 6.808 11.033 -0.998 1.00 90.75 84 LYS A O 1
ATOM 706 N N . ILE A 1 85 ? 7.379 10.651 1.144 1.00 91.44 85 ILE A N 1
ATOM 707 C CA . ILE A 1 85 ? 8.830 10.759 0.936 1.00 91.44 85 ILE A CA 1
ATOM 708 C C . ILE A 1 85 ? 9.293 9.663 -0.023 1.00 91.44 85 ILE A C 1
ATOM 710 O O . ILE A 1 85 ? 9.875 9.965 -1.063 1.00 91.44 85 ILE A O 1
ATOM 714 N N . LEU A 1 86 ? 8.974 8.400 0.273 1.00 89.00 86 LEU A N 1
ATOM 715 C CA . LEU A 1 86 ? 9.379 7.291 -0.586 1.00 89.00 86 LEU A CA 1
ATOM 716 C C . L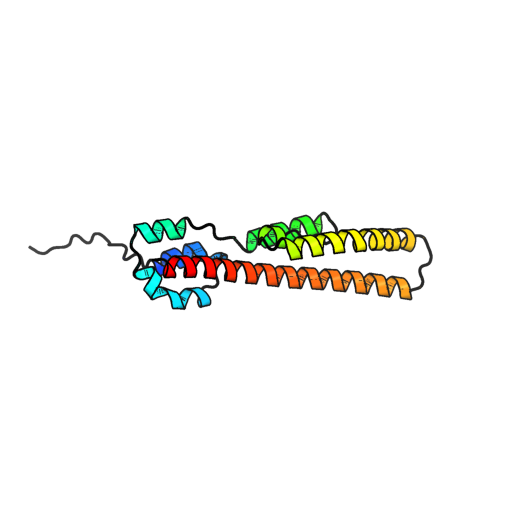EU A 1 86 ? 8.665 7.328 -1.947 1.00 89.00 86 LEU A C 1
ATOM 718 O O . LEU A 1 86 ? 9.265 6.977 -2.962 1.00 89.00 86 LEU A O 1
ATOM 722 N N . GLY A 1 87 ? 7.420 7.817 -1.987 1.00 90.88 87 GLY A N 1
ATOM 723 C CA . GLY A 1 87 ? 6.703 8.084 -3.236 1.00 90.88 87 GLY A CA 1
ATOM 724 C C . GLY A 1 87 ? 7.424 9.095 -4.136 1.00 90.88 87 GLY A C 1
ATOM 725 O O . GLY A 1 87 ? 7.605 8.832 -5.323 1.00 90.88 87 GLY A O 1
ATOM 726 N N . VAL A 1 88 ? 7.898 10.216 -3.581 1.00 93.00 88 VAL A N 1
ATOM 727 C CA . VAL A 1 88 ? 8.676 11.225 -4.326 1.00 93.00 88 VAL A CA 1
ATOM 728 C C . VAL A 1 88 ? 10.021 10.663 -4.790 1.00 93.00 88 VAL A C 1
ATOM 730 O O . VAL A 1 88 ? 10.401 10.883 -5.936 1.00 93.00 88 VAL A O 1
ATOM 733 N N . VAL A 1 89 ? 10.718 9.891 -3.951 1.00 90.69 89 VAL A N 1
ATOM 734 C CA . VAL A 1 89 ? 11.978 9.231 -4.339 1.00 90.69 89 VAL A CA 1
ATOM 735 C C . VAL A 1 89 ? 11.764 8.289 -5.526 1.00 90.69 89 VAL A C 1
ATOM 737 O O . VAL A 1 89 ? 12.511 8.359 -6.499 1.00 90.69 89 VAL A O 1
ATOM 740 N N . LYS A 1 90 ? 10.715 7.455 -5.493 1.00 87.69 90 LYS A N 1
ATOM 741 C CA . LYS A 1 90 ? 10.344 6.589 -6.625 1.00 87.69 90 LYS A CA 1
ATOM 742 C C 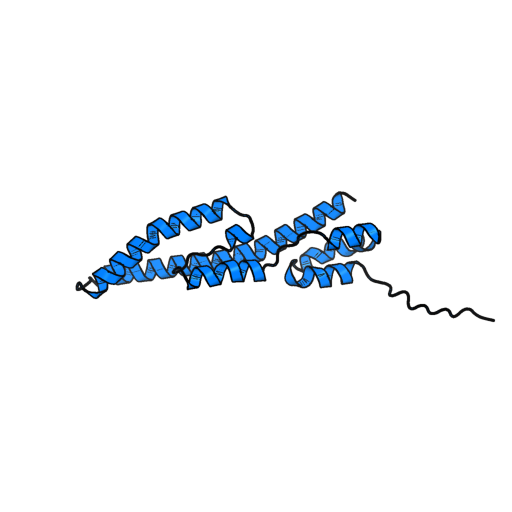. LYS A 1 90 ? 10.045 7.394 -7.887 1.00 87.69 90 LYS A C 1
ATOM 744 O O . LYS A 1 90 ? 10.512 7.032 -8.962 1.00 87.69 90 LYS A O 1
ATOM 749 N N . PHE A 1 91 ? 9.295 8.484 -7.749 1.00 90.69 91 PHE A N 1
ATOM 750 C CA . PHE A 1 91 ? 8.946 9.355 -8.866 1.00 90.69 91 PHE A CA 1
ATOM 751 C C . PHE A 1 91 ? 10.199 9.952 -9.526 1.00 90.69 91 PHE A C 1
ATOM 753 O O . PHE A 1 91 ? 10.346 9.871 -10.741 1.00 90.69 91 PHE A O 1
ATOM 760 N N . LEU A 1 92 ? 11.144 10.472 -8.735 1.00 91.31 92 LEU A N 1
ATOM 761 C CA . LEU A 1 92 ? 12.414 11.007 -9.238 1.00 91.31 92 LEU A CA 1
ATOM 762 C C . LEU A 1 92 ? 13.285 9.928 -9.895 1.00 91.31 92 LEU A C 1
ATOM 764 O O . LEU A 1 92 ? 13.834 10.159 -10.969 1.00 91.31 92 LEU A O 1
ATOM 768 N N . LEU A 1 93 ? 13.383 8.739 -9.290 1.00 86.38 93 LEU A N 1
ATOM 769 C CA . LEU A 1 93 ? 14.127 7.615 -9.868 1.00 86.38 93 LEU A CA 1
ATOM 770 C C . LEU A 1 93 ? 13.555 7.197 -11.224 1.00 86.38 93 LEU A C 1
ATOM 772 O O . LEU A 1 93 ? 14.318 6.964 -12.161 1.00 86.38 93 LEU A O 1
ATOM 776 N N . TRP A 1 94 ? 12.229 7.143 -11.347 1.00 88.31 94 TRP A N 1
ATOM 777 C CA . TRP A 1 94 ? 11.565 6.854 -12.614 1.00 88.31 94 TRP A CA 1
ATOM 778 C C . TRP A 1 94 ? 11.857 7.948 -13.654 1.00 88.31 94 TRP A C 1
ATOM 780 O O . TRP A 1 94 ? 12.365 7.649 -14.730 1.00 88.31 94 TRP A O 1
ATOM 790 N N . PHE A 1 95 ? 11.679 9.229 -13.309 1.00 87.75 95 PHE A N 1
ATOM 791 C CA . PHE A 1 95 ? 11.965 10.340 -14.230 1.00 87.75 95 PHE A CA 1
ATOM 792 C C . PHE A 1 95 ? 13.425 10.400 -14.701 1.00 87.75 95 PHE A C 1
ATOM 794 O O . PHE A 1 95 ? 13.673 10.803 -15.833 1.00 87.75 95 PHE A O 1
ATOM 801 N N . CYS A 1 96 ? 14.389 9.996 -13.873 1.00 84.94 96 CYS A N 1
ATOM 802 C CA . CYS A 1 96 ? 15.799 9.958 -14.267 1.00 84.94 96 CYS A CA 1
ATOM 803 C C . CYS A 1 96 ? 16.159 8.715 -15.098 1.00 84.94 96 CYS A C 1
ATOM 805 O O . CYS A 1 96 ? 16.968 8.807 -16.019 1.00 84.94 96 CYS A O 1
ATOM 807 N N . SER A 1 97 ? 15.594 7.548 -14.774 1.00 79.00 97 SER A N 1
ATOM 808 C CA . SER A 1 97 ? 15.988 6.273 -15.393 1.00 79.00 97 SER A CA 1
ATOM 809 C C . SER A 1 97 ? 15.211 5.948 -16.668 1.00 79.00 97 SER A C 1
ATOM 811 O O . SER A 1 97 ? 15.793 5.456 -17.633 1.00 79.00 97 SER A O 1
ATOM 813 N N . THR A 1 98 ? 13.913 6.243 -16.722 1.00 80.75 98 THR A N 1
ATOM 814 C CA . THR A 1 98 ? 13.044 5.812 -17.823 1.00 80.75 98 THR A CA 1
ATOM 815 C C . THR A 1 98 ? 13.340 6.516 -19.152 1.00 80.75 98 THR A C 1
ATOM 817 O O . THR A 1 98 ? 13.399 5.817 -20.162 1.00 80.75 98 THR A O 1
ATOM 820 N N . PRO A 1 99 ? 13.615 7.838 -19.218 1.00 82.62 99 PRO A N 1
ATOM 821 C CA . PRO A 1 99 ? 14.016 8.481 -20.472 1.00 82.62 99 PRO A CA 1
ATOM 822 C C . PRO A 1 99 ? 15.321 7.915 -21.034 1.00 82.62 99 PRO A C 1
ATOM 824 O O . PRO A 1 99 ? 15.415 7.681 -22.236 1.00 82.62 99 PRO A O 1
ATOM 82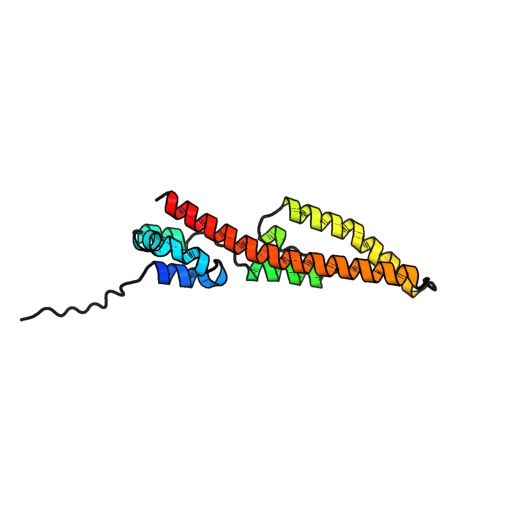7 N N . LEU A 1 100 ? 16.298 7.626 -20.165 1.00 76.62 100 LEU A N 1
ATOM 828 C CA . LEU A 1 100 ? 17.551 6.980 -20.559 1.00 76.62 100 LEU A CA 1
ATOM 829 C C . LEU A 1 100 ? 17.284 5.588 -21.146 1.00 76.62 100 LEU A C 1
ATOM 831 O O . LEU A 1 100 ? 17.804 5.261 -22.208 1.00 76.62 100 LEU A O 1
ATOM 835 N N . LEU A 1 101 ? 16.416 4.798 -20.506 1.00 75.31 101 LEU A N 1
ATOM 836 C CA . LEU A 1 101 ? 16.019 3.478 -20.999 1.00 75.31 101 LEU A CA 1
ATOM 837 C C . LEU A 1 101 ? 15.269 3.550 -22.341 1.00 75.31 101 LEU A C 1
ATOM 839 O O . LEU A 1 101 ? 15.495 2.706 -23.205 1.00 75.31 101 LEU A O 1
ATOM 843 N N . ILE A 1 102 ? 14.408 4.549 -22.547 1.00 78.69 102 ILE A N 1
ATOM 844 C CA . ILE A 1 102 ? 13.697 4.741 -23.819 1.00 78.69 102 ILE A CA 1
ATOM 845 C C . ILE A 1 102 ? 14.682 5.131 -24.924 1.00 78.69 102 ILE A C 1
ATOM 847 O O . ILE A 1 102 ? 14.649 4.525 -25.990 1.00 78.69 102 ILE A O 1
ATOM 851 N N . VAL A 1 103 ? 15.584 6.088 -24.674 1.00 76.75 103 VAL A N 1
ATOM 852 C CA . VAL A 1 103 ? 16.601 6.524 -25.647 1.00 76.75 103 VAL A CA 1
ATOM 853 C C . VAL A 1 103 ? 17.525 5.365 -26.014 1.00 76.75 103 VAL A C 1
ATOM 855 O O . VAL A 1 103 ? 17.682 5.074 -27.197 1.00 76.75 103 VAL A O 1
ATOM 858 N N . CYS A 1 104 ? 18.079 4.654 -25.028 1.00 71.38 104 CYS A N 1
ATOM 859 C CA . CYS A 1 104 ? 18.935 3.494 -25.275 1.00 71.38 104 CYS A CA 1
ATOM 860 C C . CYS A 1 104 ? 18.193 2.364 -26.004 1.00 71.38 104 CYS A C 1
ATOM 862 O O . CYS A 1 104 ? 18.782 1.736 -26.876 1.00 71.38 104 CYS A O 1
ATOM 864 N N . GLY A 1 105 ? 16.912 2.128 -25.703 1.00 70.19 105 GLY A N 1
ATOM 865 C CA . GLY A 1 105 ? 16.100 1.122 -26.394 1.00 70.19 105 GLY A CA 1
ATOM 866 C C . GLY A 1 105 ? 15.769 1.492 -27.847 1.00 70.19 105 GLY A C 1
ATOM 867 O O . GLY A 1 105 ? 15.924 0.665 -28.741 1.00 70.19 105 GLY A O 1
ATOM 868 N N . PHE A 1 106 ? 15.357 2.738 -28.111 1.00 66.62 106 PHE A N 1
ATOM 869 C CA . PHE A 1 106 ? 14.961 3.202 -29.452 1.00 66.62 106 PHE A CA 1
ATOM 870 C C . PHE A 1 106 ? 16.150 3.427 -30.393 1.00 66.62 106 PHE A C 1
ATOM 872 O O . PHE A 1 106 ? 16.116 2.990 -31.545 1.00 66.62 106 PHE A O 1
ATOM 879 N N . PHE A 1 107 ? 17.208 4.098 -29.921 1.00 62.56 107 PHE A N 1
ATOM 880 C CA . PHE A 1 107 ? 18.445 4.251 -30.700 1.00 62.56 107 PHE A CA 1
ATOM 881 C C . PHE A 1 107 ? 19.171 2.918 -30.838 1.00 62.56 107 PHE A C 1
ATOM 883 O O . PHE A 1 107 ? 19.790 2.647 -31.861 1.00 62.56 107 PHE A O 1
ATOM 890 N N . GLY A 1 108 ? 19.025 2.065 -29.832 1.00 60.47 108 GLY A N 1
ATOM 891 C CA . GLY A 1 108 ? 19.589 0.739 -29.810 1.00 60.47 108 GLY A CA 1
ATOM 892 C C . GLY A 1 108 ? 19.002 -0.268 -30.793 1.00 60.47 108 GLY A C 1
ATOM 893 O O . GLY A 1 108 ? 19.704 -1.132 -31.294 1.00 60.47 108 GLY A O 1
ATOM 894 N N . LEU A 1 109 ? 17.716 -0.157 -31.112 1.00 56.06 109 LEU A N 1
ATOM 895 C CA . LEU A 1 109 ? 17.095 -0.983 -32.150 1.00 56.06 109 LEU A CA 1
ATOM 896 C C . LEU A 1 109 ? 17.543 -0.601 -33.575 1.00 56.06 109 LEU A C 1
ATOM 898 O O . LEU A 1 109 ? 17.332 -1.382 -34.497 1.00 56.06 109 LEU A O 1
ATOM 902 N N . ASN A 1 110 ? 18.150 0.580 -33.757 1.00 57.94 110 ASN A N 1
ATOM 903 C CA . ASN A 1 110 ? 18.567 1.125 -35.059 1.00 57.94 110 ASN A CA 1
ATOM 904 C C . ASN A 1 110 ? 20.094 1.202 -35.251 1.00 57.94 110 ASN A C 1
ATOM 906 O O . ASN A 1 110 ? 20.563 1.529 -36.338 1.00 57.94 110 ASN A O 1
ATOM 910 N N . LEU A 1 111 ? 20.870 0.919 -34.208 1.00 56.94 111 LEU A N 1
ATOM 911 C CA . LEU A 1 111 ? 22.327 0.830 -34.229 1.00 56.94 111 LEU A CA 1
ATOM 912 C C . LEU A 1 111 ? 22.675 -0.601 -33.829 1.00 56.94 111 LEU A C 1
ATOM 914 O O . LEU A 1 111 ? 22.062 -1.116 -32.906 1.00 56.94 111 LEU A O 1
ATOM 918 N N . GLU A 1 112 ? 23.622 -1.255 -34.495 1.00 64.38 112 GLU A N 1
ATOM 919 C CA . GLU A 1 112 ? 24.128 -2.577 -34.099 1.00 64.38 112 GLU A CA 1
ATOM 920 C C . GLU A 1 112 ? 24.698 -2.519 -32.667 1.00 64.38 112 GLU A C 1
ATOM 922 O O . GLU A 1 112 ? 25.888 -2.288 -32.456 1.00 64.38 112 GLU A O 1
ATOM 927 N N . ILE A 1 113 ? 23.845 -2.645 -31.645 1.00 63.72 113 ILE A N 1
ATOM 928 C CA . ILE A 1 113 ? 24.295 -2.583 -30.260 1.00 63.72 113 ILE A CA 1
ATOM 929 C C . ILE A 1 113 ? 25.100 -3.845 -29.957 1.00 63.72 113 ILE A C 1
ATOM 931 O O . ILE A 1 113 ? 24.601 -4.963 -30.080 1.00 63.72 113 ILE A O 1
ATOM 935 N N . ASN A 1 114 ? 26.316 -3.642 -29.448 1.00 65.62 114 ASN A N 1
ATOM 936 C CA . ASN A 1 114 ? 27.087 -4.658 -28.739 1.00 65.62 114 ASN A CA 1
ATOM 937 C C . ASN A 1 114 ? 26.207 -5.413 -27.728 1.00 65.62 114 ASN A C 1
ATOM 939 O O . ASN A 1 114 ? 25.578 -4.795 -26.866 1.00 65.62 114 ASN A O 1
ATOM 943 N N . HIS A 1 115 ? 26.213 -6.747 -27.787 1.00 69.62 115 HIS A N 1
ATOM 944 C CA . HIS A 1 115 ? 25.442 -7.630 -26.899 1.00 69.62 115 HIS A CA 1
ATOM 945 C C . HIS A 1 115 ? 25.566 -7.276 -25.398 1.00 69.62 115 HIS A C 1
ATOM 947 O O . HIS A 1 115 ? 24.603 -7.441 -24.647 1.00 69.62 115 HIS A O 1
ATOM 953 N N . ASP A 1 116 ? 26.700 -6.707 -24.979 1.00 73.38 116 ASP A N 1
ATOM 954 C CA . ASP A 1 116 ? 26.960 -6.249 -23.608 1.00 73.38 116 ASP A CA 1
ATOM 955 C C . ASP A 1 116 ? 26.011 -5.127 -23.143 1.00 73.38 116 ASP A C 1
ATOM 957 O O . ASP A 1 116 ? 25.521 -5.142 -22.010 1.00 73.38 116 ASP A O 1
ATOM 961 N N . PHE A 1 117 ? 25.681 -4.172 -24.018 1.00 72.75 117 PHE A N 1
ATOM 962 C CA . PHE A 1 117 ? 24.762 -3.071 -23.694 1.00 72.75 117 PHE A CA 1
ATOM 963 C C . PHE A 1 117 ? 23.309 -3.552 -23.594 1.00 72.75 117 PHE A C 1
ATOM 965 O O . PHE A 1 117 ? 22.566 -3.098 -22.720 1.00 72.75 117 PHE A O 1
ATOM 972 N N . ALA A 1 118 ? 22.908 -4.504 -24.442 1.00 72.81 118 ALA A N 1
ATOM 973 C CA . ALA A 1 118 ? 21.588 -5.128 -24.364 1.00 72.81 118 ALA A CA 1
ATOM 974 C C . ALA A 1 118 ? 21.421 -5.933 -23.061 1.00 72.81 118 ALA A C 1
ATOM 976 O O . ALA A 1 118 ? 20.379 -5.852 -22.409 1.00 72.81 118 ALA A O 1
ATOM 977 N N . GLY A 1 119 ? 22.465 -6.653 -22.632 1.00 77.25 119 GLY A N 1
ATOM 978 C CA . GLY A 1 119 ? 22.478 -7.361 -21.349 1.00 77.25 119 GLY A CA 1
ATOM 979 C C . GLY A 1 119 ? 22.300 -6.418 -20.156 1.00 77.25 119 GLY A C 1
ATOM 980 O O . GLY A 1 119 ? 21.435 -6.645 -19.308 1.00 77.25 119 GLY A O 1
ATOM 981 N N . PHE A 1 120 ? 23.053 -5.314 -20.122 1.00 78.62 120 PHE A N 1
ATOM 982 C CA . PHE A 1 120 ? 22.930 -4.296 -19.072 1.00 78.62 120 PHE A CA 1
ATOM 983 C C . PHE A 1 120 ? 21.520 -3.682 -19.007 1.00 78.62 120 PHE A C 1
ATOM 985 O O . PHE A 1 120 ? 20.951 -3.514 -17.922 1.00 78.62 120 PHE A O 1
ATOM 992 N N . TYR A 1 121 ? 20.924 -3.401 -20.169 1.00 76.94 121 TYR A N 1
ATOM 993 C CA . TYR A 1 121 ? 19.555 -2.899 -20.280 1.00 76.94 121 TYR A CA 1
ATOM 994 C C . TYR A 1 121 ? 18.523 -3.870 -19.683 1.00 76.94 121 TYR A C 1
ATOM 996 O O . TYR A 1 121 ? 17.712 -3.480 -18.838 1.00 76.94 121 TYR A O 1
ATOM 1004 N N . MET A 1 122 ? 18.592 -5.152 -20.054 1.00 79.19 122 MET A N 1
ATOM 1005 C CA . MET A 1 122 ? 17.669 -6.184 -19.565 1.00 79.19 122 MET A CA 1
ATOM 1006 C C . MET A 1 122 ? 17.802 -6.432 -18.058 1.00 79.19 122 MET A C 1
ATOM 1008 O O . MET A 1 122 ? 16.792 -6.609 -17.369 1.00 79.19 122 MET A O 1
ATOM 1012 N N . ILE A 1 123 ? 19.026 -6.397 -17.520 1.00 85.00 123 ILE A N 1
ATOM 1013 C CA . ILE A 1 123 ? 19.271 -6.495 -16.073 1.00 85.00 123 ILE A CA 1
ATOM 1014 C C . ILE A 1 123 ? 18.623 -5.313 -15.346 1.00 85.00 123 ILE A C 1
ATOM 1016 O O . ILE A 1 123 ? 17.931 -5.507 -14.347 1.00 85.00 123 ILE A O 1
ATOM 1020 N N . THR A 1 124 ? 18.790 -4.098 -15.869 1.00 80.81 124 THR A N 1
ATOM 1021 C CA . THR A 1 124 ? 18.243 -2.878 -15.260 1.00 80.81 124 THR A CA 1
ATOM 1022 C C . THR A 1 124 ? 16.715 -2.912 -15.214 1.00 80.81 124 THR A C 1
ATOM 1024 O O . THR A 1 124 ? 16.125 -2.658 -14.163 1.00 80.81 124 THR A O 1
ATOM 1027 N N . LEU A 1 125 ? 16.061 -3.308 -16.313 1.00 80.00 125 LEU A N 1
ATOM 1028 C CA . LEU A 1 125 ? 14.607 -3.498 -16.349 1.00 80.00 125 LEU A CA 1
ATOM 1029 C C . LEU A 1 125 ? 14.135 -4.553 -15.344 1.00 80.00 125 LEU A C 1
ATOM 1031 O O . LEU A 1 125 ? 13.150 -4.339 -14.638 1.00 80.00 125 LEU A O 1
ATOM 1035 N N . SER A 1 126 ? 14.860 -5.668 -15.245 1.00 86.19 126 SER A N 1
ATOM 1036 C CA . SER A 1 126 ? 14.531 -6.751 -14.317 1.00 86.19 126 SER A CA 1
ATOM 1037 C C . SER A 1 126 ? 14.625 -6.292 -12.859 1.00 86.19 126 SER A C 1
ATOM 1039 O O . SER A 1 126 ? 13.726 -6.570 -12.067 1.00 86.19 126 SER A O 1
ATOM 1041 N N . LEU A 1 127 ? 15.667 -5.533 -12.503 1.00 87.38 127 LEU A N 1
ATOM 1042 C CA . LEU A 1 127 ? 15.829 -4.974 -11.158 1.00 87.38 127 LEU A CA 1
ATOM 1043 C C . LEU A 1 127 ? 14.715 -3.981 -10.810 1.00 87.38 127 LEU A C 1
ATOM 1045 O O . LEU A 1 127 ? 14.160 -4.053 -9.714 1.00 87.38 127 LEU A O 1
ATOM 1049 N N . LEU A 1 128 ? 14.341 -3.096 -11.740 1.00 82.69 128 LEU A N 1
ATOM 1050 C CA . LEU A 1 128 ? 13.232 -2.155 -11.545 1.00 82.69 128 LEU A CA 1
ATOM 1051 C C . LEU A 1 128 ? 11.886 -2.876 -11.389 1.00 82.69 128 LEU A C 1
ATOM 1053 O O . LEU A 1 128 ? 11.068 -2.491 -10.550 1.00 82.69 128 LEU A O 1
ATOM 1057 N N . PHE A 1 129 ? 11.663 -3.947 -12.155 1.00 85.19 129 PHE A N 1
ATOM 1058 C CA . PHE A 1 129 ? 10.467 -4.776 -12.034 1.00 85.19 129 PHE A CA 1
ATOM 1059 C C . PHE A 1 129 ? 10.388 -5.464 -10.666 1.00 85.19 129 PHE A C 1
ATOM 1061 O O . PHE A 1 129 ? 9.377 -5.339 -9.972 1.00 85.19 129 PHE A O 1
ATOM 1068 N N . VAL A 1 130 ? 11.467 -6.135 -10.245 1.00 90.88 130 VAL A N 1
ATOM 1069 C CA . VAL A 1 130 ? 11.540 -6.803 -8.935 1.00 90.88 130 VAL A CA 1
ATOM 1070 C C . VAL A 1 130 ? 11.364 -5.794 -7.803 1.00 90.88 130 VAL A C 1
ATOM 1072 O O . VAL A 1 130 ? 10.598 -6.051 -6.877 1.00 90.88 130 VAL A O 1
ATOM 1075 N N . TRP A 1 131 ? 12.006 -4.626 -7.893 1.00 87.69 131 TRP A N 1
ATOM 1076 C CA . TRP A 1 131 ? 11.840 -3.550 -6.918 1.00 87.69 131 TRP A CA 1
ATOM 1077 C C . TRP A 1 131 ? 10.375 -3.130 -6.780 1.00 87.69 131 TRP A C 1
ATOM 1079 O O . TRP A 1 131 ? 9.856 -3.080 -5.667 1.00 87.69 131 TRP A O 1
ATOM 1089 N N . ASN A 1 132 ? 9.681 -2.874 -7.892 1.00 87.19 132 ASN A N 1
ATOM 1090 C CA . ASN A 1 132 ? 8.268 -2.496 -7.863 1.00 87.19 132 ASN A CA 1
ATOM 1091 C C . ASN A 1 132 ? 7.369 -3.599 -7.296 1.00 87.19 132 ASN A C 1
ATOM 1093 O O . ASN A 1 132 ? 6.451 -3.299 -6.534 1.00 87.19 132 ASN A O 1
ATOM 1097 N N . LEU A 1 133 ? 7.653 -4.863 -7.611 1.00 90.69 133 LEU A N 1
ATOM 1098 C CA . LEU A 1 133 ? 6.907 -5.997 -7.073 1.00 90.69 133 LEU A CA 1
ATOM 1099 C C . LEU A 1 133 ? 7.072 -6.119 -5.550 1.00 90.69 133 LEU A C 1
ATOM 1101 O O . LEU A 1 133 ? 6.083 -6.259 -4.826 1.00 90.69 133 LEU A O 1
ATOM 1105 N N . VAL A 1 134 ? 8.311 -6.024 -5.059 1.00 92.94 134 VAL A N 1
ATOM 1106 C CA . VAL A 1 134 ? 8.605 -6.010 -3.618 1.00 92.94 134 VAL A CA 1
ATOM 1107 C C . VAL A 1 134 ? 7.929 -4.813 -2.954 1.00 92.94 134 VAL A C 1
ATOM 1109 O O . VAL A 1 134 ? 7.337 -4.954 -1.883 1.00 92.94 134 VAL A O 1
ATOM 1112 N N . ASP A 1 135 ? 7.952 -3.645 -3.595 1.00 91.00 135 ASP A N 1
ATOM 1113 C CA . ASP A 1 135 ? 7.337 -2.444 -3.044 1.00 91.00 135 ASP A CA 1
ATOM 1114 C C . ASP A 1 135 ? 5.815 -2.582 -2.899 1.00 91.00 135 ASP A C 1
ATOM 1116 O O . ASP A 1 135 ? 5.284 -2.240 -1.841 1.00 91.00 135 ASP A O 1
ATOM 1120 N N . PHE A 1 136 ? 5.124 -3.184 -3.878 1.00 92.75 136 PHE A N 1
ATOM 1121 C CA . PHE A 1 136 ? 3.692 -3.485 -3.765 1.00 92.75 136 PHE A CA 1
ATOM 1122 C C . PHE A 1 136 ? 3.380 -4.380 -2.571 1.00 92.75 136 PHE A C 1
ATOM 1124 O O . PHE A 1 136 ? 2.434 -4.114 -1.825 1.00 92.75 136 PHE A O 1
ATOM 1131 N N . PHE A 1 137 ? 4.192 -5.415 -2.352 1.00 94.06 137 PHE A N 1
ATOM 1132 C CA . PHE A 1 137 ? 4.040 -6.282 -1.189 1.00 94.06 137 PHE A CA 1
ATOM 1133 C C . PHE A 1 137 ? 4.239 -5.508 0.125 1.00 94.06 137 PHE A C 1
ATOM 1135 O O . PHE A 1 137 ? 3.435 -5.631 1.054 1.00 94.06 137 PHE A O 1
ATOM 1142 N N . LEU A 1 138 ? 5.263 -4.654 0.201 1.00 94.25 138 LEU A N 1
ATOM 1143 C CA . LEU A 1 138 ? 5.533 -3.830 1.382 1.00 94.25 138 LEU A CA 1
ATOM 1144 C C . LEU A 1 138 ? 4.434 -2.790 1.641 1.00 94.25 138 LEU A C 1
ATOM 1146 O O . LEU A 1 138 ? 4.108 -2.520 2.801 1.00 94.25 138 LEU A O 1
ATOM 1150 N N . VAL A 1 139 ? 3.838 -2.210 0.597 1.00 95.38 139 VAL A N 1
ATOM 1151 C CA . VAL A 1 139 ? 2.697 -1.296 0.732 1.00 95.38 139 VAL A CA 1
ATOM 1152 C C . VAL A 1 139 ? 1.461 -2.033 1.221 1.00 95.38 139 VAL A C 1
ATOM 1154 O O . VAL A 1 139 ? 0.816 -1.559 2.159 1.00 95.38 139 VAL A O 1
ATOM 1157 N N . TRP A 1 140 ? 1.175 -3.207 0.661 1.00 95.25 140 TRP A N 1
ATOM 1158 C CA . TRP A 1 140 ? 0.057 -4.046 1.081 1.00 95.25 140 TRP A CA 1
ATOM 1159 C C . TRP A 1 140 ? 0.128 -4.377 2.575 1.00 95.25 140 TRP A C 1
ATOM 1161 O O . TRP A 1 140 ? -0.811 -4.109 3.328 1.00 95.25 140 TRP A O 1
ATOM 1171 N N . GLN A 1 141 ? 1.272 -4.902 3.020 1.00 94.94 141 GLN A N 1
ATOM 1172 C CA . GLN A 1 141 ? 1.514 -5.221 4.429 1.00 94.94 141 GLN A CA 1
ATOM 1173 C C . GLN A 1 141 ? 1.512 -3.965 5.304 1.00 94.94 141 GLN A C 1
ATOM 1175 O O . GLN A 1 141 ? 0.963 -3.963 6.406 1.00 94.94 141 GLN A O 1
ATOM 1180 N N . GLY A 1 142 ? 2.0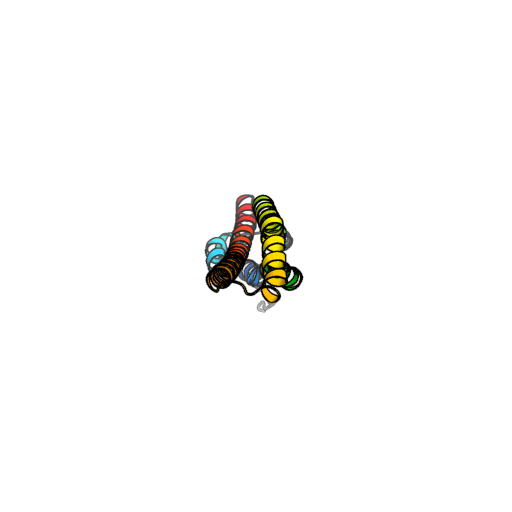97 -2.876 4.805 1.00 95.38 142 GLY A N 1
ATOM 1181 C CA . GLY A 1 142 ? 2.141 -1.597 5.499 1.00 95.38 142 GLY A CA 1
ATOM 1182 C C . GLY A 1 142 ? 0.753 -1.049 5.817 1.00 95.38 142 GLY A C 1
ATOM 1183 O O . GLY A 1 142 ? 0.506 -0.680 6.956 1.00 95.38 142 GLY A O 1
ATOM 1184 N N . ILE A 1 143 ? -0.171 -1.065 4.853 1.00 96.88 143 ILE A N 1
ATOM 1185 C CA . ILE A 1 143 ? -1.543 -0.574 5.054 1.00 96.88 143 ILE A CA 1
ATOM 1186 C C . ILE A 1 143 ? -2.266 -1.371 6.139 1.00 96.88 143 ILE A C 1
ATOM 1188 O O . ILE A 1 143 ? -2.915 -0.774 6.996 1.00 96.88 143 ILE A O 1
ATOM 1192 N N . LYS A 1 144 ? -2.124 -2.702 6.145 1.00 96.44 144 LYS A N 1
ATOM 1193 C CA . LYS A 1 144 ? -2.740 -3.543 7.181 1.00 96.44 144 LYS A CA 1
ATOM 1194 C C . LYS A 1 144 ? -2.221 -3.207 8.578 1.00 96.44 144 LYS A C 1
ATOM 1196 O O . LYS A 1 144 ? -3.010 -3.097 9.514 1.00 96.44 144 LYS A O 1
ATOM 1201 N N . LYS A 1 145 ? -0.910 -2.985 8.708 1.00 96.12 145 LYS A N 1
ATOM 1202 C CA . LYS A 1 145 ? -0.279 -2.563 9.968 1.00 96.12 145 LYS A CA 1
ATOM 1203 C C . LYS A 1 145 ? -0.722 -1.160 10.398 1.00 96.12 145 LYS A C 1
ATOM 1205 O O . LYS A 1 145 ? -1.027 -0.957 11.569 1.00 96.12 145 LYS A O 1
ATOM 1210 N N . ASP A 1 146 ? -0.808 -0.216 9.463 1.00 96.50 146 ASP A N 1
ATOM 1211 C CA . ASP A 1 146 ? -1.242 1.160 9.736 1.00 96.50 146 ASP A CA 1
ATOM 1212 C C . ASP A 1 146 ? -2.713 1.209 10.184 1.00 96.50 146 ASP A C 1
ATOM 1214 O O . ASP A 1 146 ? -3.064 1.933 11.117 1.00 96.50 146 ASP A O 1
ATOM 1218 N N . ASN A 1 147 ? -3.576 0.403 9.560 1.00 97.25 147 ASN A N 1
ATOM 1219 C CA . ASN A 1 147 ? -4.975 0.257 9.955 1.00 97.25 147 ASN A CA 1
ATOM 1220 C C . ASN A 1 147 ? -5.117 -0.370 11.343 1.00 97.25 147 ASN A C 1
ATOM 1222 O O . ASN A 1 147 ? -5.877 0.144 12.160 1.00 97.25 147 ASN A O 1
ATOM 1226 N N . LEU A 1 148 ? -4.361 -1.430 11.641 1.00 97.00 148 LEU A N 1
ATOM 1227 C CA . LEU A 1 148 ? -4.344 -2.006 12.983 1.00 97.00 148 LEU A CA 1
ATOM 1228 C C . LEU A 1 148 ? -3.930 -0.957 14.017 1.00 97.00 148 LEU A C 1
ATOM 1230 O O . LEU A 1 148 ? -4.627 -0.774 15.005 1.00 97.00 148 LEU A O 1
ATOM 1234 N N . LYS A 1 149 ? -2.853 -0.208 13.760 1.00 96.75 149 LYS A N 1
ATOM 1235 C CA . LYS A 1 149 ? -2.398 0.860 14.659 1.00 96.75 149 LYS A CA 1
ATOM 1236 C C . LYS A 1 149 ? -3.486 1.907 14.911 1.00 96.75 149 LYS A C 1
ATOM 1238 O O . LYS A 1 149 ? -3.660 2.332 16.046 1.00 96.75 149 LYS A O 1
ATOM 1243 N N . LYS A 1 150 ? -4.244 2.308 13.885 1.00 96.38 150 LYS A N 1
ATOM 1244 C CA . LYS A 1 150 ? -5.394 3.214 14.056 1.00 96.38 150 LYS A CA 1
ATOM 1245 C C . LYS A 1 150 ? -6.459 2.628 14.986 1.00 96.38 150 LYS A C 1
ATOM 1247 O O . LYS A 1 150 ? -6.964 3.351 15.838 1.00 96.38 150 LYS A O 1
ATOM 1252 N N . LEU A 1 151 ? -6.784 1.344 14.827 1.00 96.81 151 LEU A N 1
ATOM 1253 C CA . LEU A 1 151 ? -7.749 0.650 15.679 1.00 96.81 151 LEU A CA 1
ATOM 1254 C C . LEU A 1 151 ? -7.248 0.572 17.125 1.00 96.81 151 LEU A C 1
ATOM 1256 O O . LEU A 1 151 ? -7.983 0.926 18.037 1.00 96.81 151 LEU A O 1
ATOM 1260 N N . VAL A 1 152 ? -5.992 0.181 17.333 1.00 96.44 152 VAL A N 1
ATOM 1261 C CA . VAL A 1 152 ? -5.382 0.088 18.668 1.00 96.44 152 VAL A CA 1
ATOM 1262 C C . VAL A 1 152 ? -5.357 1.446 19.357 1.00 96.44 152 VAL A C 1
ATOM 1264 O O . VAL A 1 152 ? -5.841 1.566 20.475 1.00 96.44 152 VAL A O 1
ATOM 1267 N N . ASN A 1 153 ? -4.908 2.492 18.662 1.00 96.25 153 ASN A N 1
ATOM 1268 C CA . ASN A 1 153 ? -4.929 3.852 19.195 1.00 96.25 153 ASN A CA 1
ATOM 1269 C C . ASN A 1 153 ? -6.348 4.294 19.591 1.00 96.25 153 ASN A C 1
ATOM 1271 O O . ASN A 1 153 ? -6.515 5.014 20.570 1.00 96.25 153 ASN A O 1
ATOM 1275 N N . PHE A 1 154 ? -7.372 3.889 18.833 1.00 95.94 154 PHE A N 1
ATOM 1276 C CA . PHE A 1 154 ? -8.762 4.164 19.189 1.00 95.94 154 PHE A CA 1
ATOM 1277 C C . PHE A 1 154 ? -9.181 3.411 20.458 1.00 95.94 154 PHE A C 1
ATOM 1279 O O . PHE A 1 154 ? -9.877 3.985 21.289 1.00 95.94 154 PHE A O 1
ATOM 1286 N N . LEU A 1 155 ? -8.768 2.154 20.627 1.00 94.19 155 LEU A N 1
ATOM 1287 C CA . LEU A 1 155 ? -9.065 1.372 21.831 1.00 94.19 155 LEU A CA 1
ATOM 1288 C C . LEU A 1 155 ? -8.370 1.937 23.076 1.00 94.19 155 LEU A C 1
ATOM 1290 O O . LEU A 1 155 ? -8.999 2.018 24.120 1.00 94.19 155 LEU A O 1
ATOM 1294 N N . GLU A 1 156 ? -7.115 2.375 22.962 1.00 91.81 156 GLU A N 1
ATOM 1295 C CA . GLU A 1 156 ? -6.333 2.927 24.083 1.00 91.81 156 GLU A CA 1
ATOM 1296 C C . GLU A 1 156 ? -6.835 4.293 24.577 1.00 91.81 156 GLU A C 1
ATOM 1298 O O . GLU A 1 156 ? -6.600 4.670 25.721 1.00 91.81 156 GLU A O 1
ATOM 1303 N N . GLN A 1 157 ? -7.521 5.054 23.723 1.00 85.44 157 GLN A N 1
ATOM 1304 C CA . GLN A 1 157 ? -8.116 6.348 24.081 1.00 85.44 157 GLN A CA 1
ATOM 1305 C C . GLN A 1 157 ? -9.466 6.220 24.810 1.00 85.44 157 GLN A C 1
ATOM 1307 O O . GLN A 1 157 ? -10.096 7.238 25.103 1.00 85.44 157 GLN A O 1
ATOM 1312 N N . ASN A 1 158 ? -9.945 4.996 25.049 1.00 59.53 158 ASN A N 1
ATOM 1313 C CA . ASN A 1 158 ? -11.315 4.689 25.460 1.00 59.53 158 ASN A CA 1
ATOM 1314 C C . ASN A 1 158 ? -11.388 3.818 26.709 1.00 59.53 158 ASN A C 1
ATOM 1316 O O . ASN A 1 158 ? -12.504 3.849 27.284 1.00 59.53 158 ASN A O 1
#

Secondary structure (DSSP, 8-state):
-------------HHHHHHHHHTTTS-HHHHGGGHHHHHTS-HHHHHHHHTS-PPPHHHHHHHHHHHHHHTTT---HHHHHT-HHHHHHHHHHHHHHHHHHHHHHHHHTTTT--HHHHHHHHHHHHHHHHHHHHHHHHHHHHHHHHHHHHHHHHHHT-

Sequence (158 aa):
MSQNDNSLEFNTDFFDLVAVFTYDKIDFNLLFPYKFQINALSKEKINRLLLLDFKTPLKAFVWGIVPAFLFFGLSLDRFYKGDKILGVVKFLLWFCSTPLLIVCGFFGLNLEINHDFAGFYMITLSLLFVWNLVDFFLVWQGIKKDNLKKLVNFLEQN